Protein AF-A0A194PFH2-F1 (afdb_monomer_lite)

Secondary structure (DSSP, 8-state):
-PPSSHHHHHHHHHHHHHHHHHHHHHHHHHHTTHHHH---SS-HHHHHHHHHHHHHHHHHHHHHHHHHT-SS-HHHHHHHHHHHHHHHHHHHHHHHHHHHHHHHHHHHT-

Radius of gyration: 17.11 Å; chains: 1; bounding box: 47×17×51 Å

Organism: Papilio xuthus (NCBI:txid66420)

pLDDT: mean 81.04, std 10.99, range [45.38, 94.0]

Foldseek 3Di:
DDLFDNVLRVLLVVLVVLLVVVVVVVVCCVVVVVVVVPPDPDPPLVVVLVSLVVSLVSLVVSLVSLVVRCPPPPPPSVVSNVVSVVSNVVSVVVSVVSVVVVVVVVVVVD

Structure (mmCIF, N/CA/C/O backbone):
data_AF-A0A194PFH2-F1
#
_entry.id   AF-A0A194PFH2-F1
#
loop_
_atom_site.group_PDB
_atom_site.id
_atom_site.type_symbol
_atom_site.label_atom_id
_atom_site.label_alt_id
_atom_site.label_comp_id
_atom_site.label_asym_id
_atom_site.label_entity_id
_atom_site.label_seq_id
_atom_site.pdbx_PDB_ins_code
_atom_site.Cartn_x
_atom_site.Cartn_y
_atom_site.Cartn_z
_atom_site.occupancy
_atom_site.B_iso_or_equiv
_atom_site.auth_seq_id
_atom_site.auth_comp_id
_atom_site.auth_asym_id
_atom_site.auth_atom_id
_atom_site.pdbx_PDB_model_num
ATOM 1 N N . MET A 1 1 ? 21.645 1.302 -12.350 1.00 45.38 1 MET A N 1
ATOM 2 C CA . MET A 1 1 ? 20.459 0.708 -13.003 1.00 45.38 1 MET A CA 1
ATOM 3 C C . MET A 1 1 ? 19.290 1.645 -12.770 1.00 45.38 1 MET A C 1
ATOM 5 O O . MET A 1 1 ? 18.823 1.722 -11.645 1.00 45.38 1 MET A O 1
ATOM 9 N N . ALA A 1 2 ? 18.899 2.422 -13.777 1.00 47.91 2 ALA A N 1
ATOM 10 C CA . ALA A 1 2 ? 17.721 3.280 -13.701 1.00 47.91 2 ALA A CA 1
ATOM 11 C C . ALA A 1 2 ? 16.570 2.567 -14.424 1.00 47.91 2 ALA A C 1
ATOM 13 O O . ALA A 1 2 ? 16.717 2.228 -15.598 1.00 47.91 2 ALA A O 1
ATOM 14 N N . LEU A 1 3 ? 15.459 2.314 -13.724 1.00 53.69 3 LEU A N 1
ATOM 15 C CA . LEU A 1 3 ? 14.162 2.138 -14.382 1.00 53.69 3 LEU A CA 1
ATOM 16 C C . LEU A 1 3 ? 13.850 3.450 -15.120 1.00 53.69 3 LEU A C 1
ATOM 18 O O . LEU A 1 3 ? 14.240 4.514 -14.642 1.00 53.69 3 LEU A O 1
ATOM 22 N N . GLY A 1 4 ? 13.233 3.389 -16.299 1.00 64.69 4 GLY A N 1
ATOM 23 C CA . GLY A 1 4 ? 13.112 4.536 -17.211 1.00 64.69 4 GLY A CA 1
ATOM 24 C C . GLY A 1 4 ? 12.615 5.833 -16.548 1.00 64.69 4 GLY A C 1
ATOM 25 O O . GLY A 1 4 ? 11.802 5.800 -15.637 1.00 64.69 4 GLY A O 1
ATOM 26 N N . SER A 1 5 ? 13.101 6.979 -17.043 1.00 64.31 5 SER A N 1
ATOM 27 C CA . SER A 1 5 ? 12.978 8.336 -16.473 1.00 64.31 5 SER A CA 1
ATOM 28 C C . SER A 1 5 ? 13.325 8.431 -14.962 1.00 64.31 5 SER A C 1
ATOM 30 O O . SER A 1 5 ? 12.662 7.821 -14.123 1.00 64.31 5 SER A O 1
ATOM 32 N N . PRO A 1 6 ? 14.319 9.246 -14.553 1.00 70.12 6 PRO A N 1
ATOM 33 C CA . PRO A 1 6 ? 14.740 9.347 -13.145 1.00 70.12 6 PRO A CA 1
ATOM 34 C C . PRO A 1 6 ? 13.592 9.593 -12.150 1.00 70.12 6 PRO A C 1
ATOM 36 O O . PRO A 1 6 ? 13.621 9.120 -11.016 1.00 70.12 6 PRO A O 1
ATOM 39 N N . TRP A 1 7 ? 12.556 10.295 -12.601 1.00 77.56 7 TRP A N 1
ATOM 40 C CA . TRP A 1 7 ? 11.407 10.711 -11.806 1.00 77.56 7 TRP A CA 1
ATOM 41 C C . TRP A 1 7 ? 10.421 9.573 -11.514 1.00 77.56 7 TRP A C 1
ATOM 43 O O . TRP A 1 7 ? 9.936 9.468 -10.391 1.00 77.56 7 TRP A O 1
ATOM 53 N N . ALA A 1 8 ? 10.155 8.690 -12.482 1.00 78.12 8 ALA A N 1
ATOM 54 C CA . ALA A 1 8 ? 9.219 7.577 -12.302 1.00 78.12 8 ALA A CA 1
ATOM 55 C C . ALA A 1 8 ? 9.776 6.524 -11.340 1.00 78.12 8 ALA A C 1
ATOM 57 O O . ALA A 1 8 ? 9.081 6.076 -10.426 1.00 78.12 8 ALA A O 1
ATOM 58 N N . SER A 1 9 ? 11.060 6.185 -11.492 1.00 80.50 9 SER A N 1
ATOM 59 C CA . SER A 1 9 ? 11.741 5.276 -10.570 1.00 80.50 9 SER A CA 1
ATOM 60 C C . SER A 1 9 ? 11.820 5.846 -9.154 1.00 80.50 9 SER A C 1
ATOM 62 O O . SER A 1 9 ? 11.598 5.105 -8.199 1.00 80.50 9 SER A O 1
ATOM 64 N N . ALA A 1 10 ? 12.111 7.141 -9.001 1.00 85.19 10 ALA A N 1
ATOM 65 C CA . ALA A 1 10 ? 12.154 7.784 -7.688 1.00 85.19 10 ALA A CA 1
ATOM 66 C C . ALA A 1 10 ? 10.776 7.794 -7.011 1.00 85.19 10 ALA A C 1
ATOM 68 O O . ALA A 1 10 ? 10.677 7.467 -5.830 1.00 85.19 10 ALA A O 1
ATOM 69 N N . TRP A 1 11 ? 9.714 8.098 -7.765 1.00 86.00 11 TRP A N 1
ATOM 70 C CA . TRP A 1 11 ? 8.338 8.048 -7.269 1.00 86.00 11 TRP A CA 1
ATOM 71 C C . TRP A 1 11 ? 7.962 6.651 -6.768 1.00 86.00 11 TRP A C 1
ATOM 73 O O . TRP A 1 11 ? 7.474 6.502 -5.652 1.00 86.00 11 TRP A O 1
ATOM 83 N N . PHE A 1 12 ? 8.240 5.614 -7.558 1.00 86.38 12 PHE A N 1
ATOM 84 C CA . PHE A 1 12 ? 7.924 4.240 -7.174 1.00 86.38 12 PHE A CA 1
ATOM 85 C C . PHE A 1 12 ? 8.655 3.805 -5.898 1.00 86.38 12 PHE A C 1
ATOM 87 O O . PHE A 1 12 ? 8.041 3.236 -4.998 1.00 86.38 12 PHE A O 1
ATOM 94 N N . VAL A 1 13 ? 9.953 4.108 -5.789 1.00 88.75 13 VAL A N 1
ATOM 95 C CA . VAL A 1 13 ? 10.739 3.784 -4.588 1.00 88.75 13 VAL A CA 1
ATOM 96 C C . VAL A 1 13 ? 10.238 4.569 -3.376 1.00 88.75 13 VAL A C 1
ATOM 98 O O . VAL A 1 13 ? 10.144 4.005 -2.290 1.00 88.75 13 VAL A O 1
ATOM 101 N N . PHE A 1 14 ? 9.865 5.839 -3.548 1.00 90.19 14 PHE A N 1
ATOM 102 C CA . PHE A 1 14 ? 9.262 6.639 -2.484 1.00 90.19 14 PHE A CA 1
ATOM 103 C C . PHE A 1 14 ? 7.976 5.995 -1.947 1.00 90.19 14 PHE A C 1
ATOM 105 O O . PHE A 1 14 ? 7.847 5.804 -0.737 1.00 90.19 14 PHE A O 1
ATOM 112 N N . VAL A 1 15 ? 7.058 5.600 -2.834 1.00 91.88 15 VAL A N 1
ATOM 113 C CA . VAL A 1 15 ? 5.820 4.906 -2.446 1.00 91.88 15 VAL A CA 1
ATOM 114 C C . VAL A 1 15 ? 6.129 3.589 -1.729 1.00 91.88 15 VAL A C 1
ATOM 116 O O . VAL A 1 15 ? 5.571 3.328 -0.668 1.00 91.88 15 VAL A O 1
ATOM 119 N N . ALA A 1 16 ? 7.072 2.799 -2.247 1.00 90.19 16 ALA A N 1
ATOM 120 C CA . ALA A 1 16 ? 7.425 1.514 -1.650 1.00 90.19 16 ALA A CA 1
ATOM 121 C C . ALA A 1 16 ? 8.044 1.639 -0.249 1.00 90.19 16 ALA A C 1
ATOM 123 O O . ALA A 1 16 ? 7.696 0.891 0.663 1.00 90.19 16 ALA A O 1
ATOM 124 N N . VAL A 1 17 ? 8.950 2.599 -0.053 1.00 94.00 17 VAL A N 1
ATOM 125 C CA . VAL A 1 17 ? 9.603 2.820 1.245 1.00 94.00 17 VAL A CA 1
ATOM 126 C C . VAL A 1 17 ? 8.615 3.388 2.263 1.00 94.00 17 VAL A C 1
ATOM 128 O O . VAL A 1 17 ? 8.592 2.939 3.408 1.00 94.00 17 VAL A O 1
ATOM 131 N N . THR A 1 18 ? 7.773 4.344 1.866 1.00 92.50 18 THR A N 1
ATOM 132 C CA . THR A 1 18 ? 6.780 4.942 2.774 1.00 92.50 18 THR A CA 1
ATOM 133 C C . THR A 1 18 ? 5.712 3.942 3.209 1.00 92.50 18 THR A C 1
ATOM 135 O O . THR A 1 18 ? 5.374 3.909 4.396 1.00 92.50 18 THR A O 1
ATOM 138 N N . SER A 1 19 ? 5.239 3.077 2.303 1.00 90.81 19 SER A N 1
ATOM 139 C CA . SER A 1 19 ? 4.288 2.019 2.658 1.00 90.81 19 SER A CA 1
ATOM 140 C C . SER A 1 19 ? 4.924 0.968 3.565 1.00 90.81 19 SER A C 1
ATOM 142 O O . SER A 1 19 ? 4.316 0.503 4.527 1.00 90.81 19 SER A O 1
ATOM 144 N N . PHE A 1 20 ? 6.185 0.614 3.303 1.00 90.31 20 PHE A N 1
ATOM 145 C CA . PHE A 1 20 ? 6.920 -0.329 4.135 1.00 90.31 20 PHE A CA 1
ATOM 146 C C . PHE A 1 20 ? 7.079 0.196 5.565 1.00 90.31 20 PHE A C 1
ATOM 148 O O . PHE A 1 20 ? 6.748 -0.513 6.511 1.00 90.31 20 PHE A O 1
ATOM 155 N N . ILE A 1 21 ? 7.514 1.450 5.731 1.00 93.94 21 ILE A N 1
ATOM 156 C CA . ILE A 1 21 ? 7.657 2.079 7.052 1.00 93.94 21 ILE A CA 1
ATOM 157 C C . ILE A 1 21 ? 6.311 2.114 7.782 1.00 93.94 21 ILE A C 1
ATOM 159 O O . ILE A 1 21 ? 6.243 1.746 8.950 1.00 93.94 21 ILE A O 1
ATOM 163 N N . THR A 1 22 ? 5.238 2.512 7.101 1.00 91.25 22 THR A N 1
ATOM 164 C CA . THR A 1 22 ? 3.897 2.596 7.698 1.00 91.25 22 THR A CA 1
ATOM 165 C C . THR A 1 22 ? 3.380 1.219 8.124 1.00 91.25 22 THR A C 1
ATOM 167 O O . THR A 1 22 ? 2.923 1.056 9.254 1.00 91.25 22 THR A O 1
ATOM 170 N N . THR A 1 23 ? 3.538 0.195 7.284 1.00 89.69 23 THR A N 1
ATOM 171 C CA . THR A 1 23 ? 3.158 -1.190 7.617 1.00 89.69 23 THR A CA 1
ATOM 172 C C . THR A 1 23 ? 3.979 -1.734 8.796 1.00 89.69 23 THR A C 1
ATOM 174 O O . THR A 1 23 ? 3.459 -2.431 9.671 1.00 89.69 23 THR A O 1
ATOM 177 N N . LEU A 1 24 ? 5.265 -1.385 8.862 1.00 92.12 24 LEU A N 1
ATOM 178 C CA . LEU A 1 24 ? 6.159 -1.765 9.955 1.00 92.12 24 LEU A CA 1
ATOM 179 C C . LEU A 1 24 ? 5.749 -1.069 11.267 1.00 92.12 24 LEU A C 1
ATOM 181 O O . LEU A 1 24 ? 5.690 -1.711 12.316 1.00 92.12 24 LEU A O 1
ATOM 185 N N . MET A 1 25 ? 5.361 0.207 11.204 1.00 90.31 25 MET A N 1
ATOM 186 C CA . MET A 1 25 ? 4.794 0.935 12.344 1.00 90.31 25 MET A CA 1
ATOM 187 C C . MET A 1 25 ? 3.512 0.274 12.865 1.00 90.31 25 MET A C 1
ATOM 189 O O . MET A 1 25 ? 3.401 0.040 14.069 1.00 90.31 25 MET A O 1
ATOM 193 N N . TRP A 1 26 ? 2.577 -0.094 11.984 1.00 86.69 26 TRP A N 1
ATOM 194 C CA . TRP A 1 26 ? 1.365 -0.824 12.379 1.00 86.69 26 TRP A CA 1
ATOM 195 C C . TRP A 1 26 ? 1.685 -2.190 12.987 1.00 86.69 26 TRP A C 1
ATOM 197 O O . TRP A 1 26 ? 1.110 -2.556 14.011 1.00 86.69 26 TRP A O 1
ATOM 207 N N . SER A 1 27 ? 2.672 -2.904 12.441 1.00 88.00 27 SER A N 1
ATOM 208 C CA . SER A 1 27 ? 3.137 -4.176 13.009 1.00 88.00 27 SER A CA 1
ATOM 209 C C . SER A 1 27 ? 3.599 -4.016 14.462 1.00 88.00 27 SER A C 1
ATOM 211 O O . SER A 1 27 ? 3.237 -4.829 15.308 1.00 88.00 27 SER A O 1
ATOM 213 N N . PHE A 1 28 ? 4.328 -2.944 14.795 1.00 88.44 28 PHE A N 1
ATOM 214 C CA . PHE A 1 28 ? 4.698 -2.654 16.186 1.00 88.44 28 PHE A CA 1
ATOM 215 C C . PHE A 1 28 ? 3.496 -2.313 17.072 1.00 88.44 28 PHE A C 1
ATOM 217 O O . PHE A 1 28 ? 3.443 -2.773 18.213 1.00 88.44 28 PHE A O 1
ATOM 224 N N . VAL A 1 29 ? 2.524 -1.545 16.563 1.00 86.50 29 VAL A N 1
ATOM 225 C CA . VAL A 1 29 ? 1.282 -1.227 17.294 1.00 86.50 29 VAL A CA 1
ATOM 226 C C . VAL A 1 29 ? 0.534 -2.503 17.684 1.00 86.50 29 VAL A C 1
ATOM 228 O O . VAL A 1 29 ? 0.064 -2.610 18.820 1.00 86.50 29 VAL A O 1
ATOM 231 N N . TYR A 1 30 ? 0.482 -3.480 16.776 1.00 83.94 30 TYR A N 1
ATOM 232 C CA . TYR A 1 30 ? -0.121 -4.787 17.018 1.00 83.94 30 TYR A CA 1
ATOM 233 C C . TYR A 1 30 ? 0.706 -5.677 17.952 1.00 83.94 30 TYR A C 1
ATOM 235 O O . TYR A 1 30 ? 0.152 -6.220 18.903 1.00 83.94 30 TYR A O 1
ATOM 243 N N . LEU A 1 31 ? 2.019 -5.809 17.729 1.00 85.88 31 LEU A N 1
ATOM 244 C CA . LEU A 1 31 ? 2.894 -6.686 18.526 1.00 85.88 31 LEU A CA 1
ATOM 245 C C . LEU A 1 31 ? 3.007 -6.262 19.991 1.00 85.88 31 LEU A C 1
ATOM 247 O O . LEU A 1 31 ? 3.136 -7.106 20.873 1.00 85.88 31 LEU A O 1
ATOM 251 N N . LEU A 1 32 ? 2.980 -4.956 20.249 1.00 84.31 32 LEU A N 1
ATOM 252 C CA . LEU A 1 32 ? 3.063 -4.399 21.596 1.00 84.31 32 LEU A CA 1
ATOM 253 C C . LEU A 1 32 ? 1.679 -4.195 22.233 1.00 84.31 32 LEU A C 1
ATOM 255 O O . LEU A 1 32 ? 1.598 -3.615 23.315 1.00 84.31 32 LEU A O 1
ATOM 259 N N . SER A 1 33 ? 0.597 -4.618 21.563 1.00 79.75 33 SER A N 1
ATOM 260 C CA . SER A 1 33 ? -0.793 -4.363 21.965 1.00 79.75 33 SER A CA 1
ATOM 261 C C . SER A 1 33 ? -1.022 -2.910 22.415 1.00 79.75 33 SER A C 1
ATOM 263 O O . SER A 1 33 ? -1.748 -2.645 23.374 1.00 79.75 33 SER A O 1
ATOM 265 N N . ILE A 1 34 ? -0.414 -1.931 21.728 1.00 75.31 34 ILE A N 1
ATOM 266 C CA . ILE A 1 34 ? -0.470 -0.510 22.133 1.00 75.31 34 ILE A CA 1
ATOM 267 C C . ILE A 1 34 ? -1.915 -0.008 22.158 1.00 75.31 34 ILE A C 1
ATOM 269 O O . ILE A 1 34 ? -2.274 0.790 23.021 1.00 75.31 34 ILE A O 1
ATOM 273 N N . ARG A 1 35 ? -2.765 -0.542 21.274 1.00 68.56 35 ARG A N 1
ATOM 274 C CA . ARG A 1 35 ? -4.213 -0.284 21.258 1.00 68.56 35 ARG A CA 1
ATOM 275 C C . ARG A 1 35 ? -4.919 -0.605 22.588 1.00 68.56 35 ARG A C 1
ATOM 277 O O . ARG A 1 35 ? -5.930 0.010 22.899 1.00 68.56 35 ARG A O 1
ATOM 284 N N . GLU A 1 36 ? -4.403 -1.565 23.359 1.00 69.19 36 GLU A N 1
ATOM 285 C CA . GLU A 1 36 ? -4.951 -2.006 24.651 1.00 69.19 36 GLU A CA 1
ATOM 286 C C . GLU A 1 36 ? -4.239 -1.318 25.826 1.00 69.19 36 GLU A C 1
ATOM 288 O O . GLU A 1 36 ? -4.875 -0.975 26.825 1.00 69.19 36 GLU A O 1
ATOM 293 N N . ALA A 1 37 ? -2.930 -1.073 25.698 1.00 68.75 37 ALA A N 1
ATOM 294 C CA . ALA A 1 37 ? -2.119 -0.419 26.724 1.00 68.75 37 ALA A CA 1
ATOM 295 C C . ALA A 1 37 ? -2.361 1.100 26.812 1.00 68.75 37 ALA A C 1
ATOM 297 O O . ALA A 1 37 ? -2.284 1.679 27.898 1.00 68.75 37 ALA A O 1
ATOM 298 N N . LEU A 1 38 ? -2.670 1.756 25.687 1.00 67.56 38 LEU A N 1
ATOM 299 C CA . LEU A 1 38 ? -2.824 3.204 25.594 1.00 67.56 38 LEU A CA 1
ATOM 300 C C . LEU A 1 38 ? -4.290 3.577 25.326 1.00 67.56 38 LEU A C 1
ATOM 302 O O . LEU A 1 38 ? -4.767 3.573 24.192 1.00 67.56 38 LEU A O 1
ATOM 306 N N . LYS A 1 39 ? -5.011 3.944 26.393 1.00 62.44 39 LYS A N 1
ATOM 307 C CA . LYS A 1 39 ? -6.422 4.376 26.360 1.00 62.44 39 LYS A CA 1
ATOM 308 C C . LYS A 1 39 ? -6.578 5.803 25.813 1.00 62.44 39 LYS A C 1
ATOM 310 O O . LYS A 1 39 ? -7.062 6.692 26.509 1.00 62.44 39 LYS A O 1
ATOM 315 N N . LEU A 1 40 ? -6.131 6.045 24.583 1.00 70.88 40 LEU A N 1
ATOM 316 C CA . LEU A 1 40 ? -6.420 7.293 23.877 1.00 70.88 40 LEU A CA 1
ATOM 317 C C . LEU A 1 40 ? -7.829 7.231 23.262 1.00 70.88 40 LEU A C 1
ATOM 319 O O . LEU A 1 40 ? -8.206 6.178 22.746 1.00 70.88 40 LEU A O 1
ATOM 323 N N . PRO A 1 41 ? -8.598 8.337 23.254 1.00 69.25 41 PRO A N 1
ATOM 324 C CA . PRO A 1 41 ? -9.907 8.418 22.603 1.00 69.25 41 PRO A CA 1
ATOM 325 C C . PRO A 1 41 ? -9.760 8.541 21.074 1.00 69.25 41 PRO A C 1
ATOM 327 O O . PRO A 1 41 ? -10.261 9.477 20.456 1.00 69.25 41 PRO A O 1
ATOM 330 N N . ILE A 1 42 ? -9.009 7.627 20.458 1.00 71.75 42 ILE A N 1
ATOM 331 C CA . ILE A 1 42 ? -8.732 7.599 19.021 1.00 71.75 42 ILE A CA 1
ATOM 332 C C . ILE A 1 42 ? -9.282 6.289 18.457 1.00 71.75 42 ILE A C 1
ATOM 334 O O . ILE A 1 42 ? -9.030 5.212 18.994 1.00 71.75 42 ILE A O 1
ATOM 338 N N . ASN A 1 43 ? -10.008 6.375 17.342 1.00 77.88 43 ASN A N 1
ATOM 339 C CA . ASN A 1 43 ? -10.451 5.202 16.594 1.00 77.88 43 ASN A CA 1
ATOM 340 C C . ASN A 1 43 ? -9.263 4.583 15.848 1.00 77.88 43 ASN A C 1
ATOM 342 O O . ASN A 1 43 ? -9.015 4.913 14.690 1.00 77.88 43 ASN A O 1
ATOM 346 N N . TRP A 1 44 ? -8.542 3.675 16.508 1.00 78.38 44 TRP A N 1
ATOM 347 C CA . TRP A 1 44 ? -7.368 2.988 15.957 1.00 78.38 44 TRP A CA 1
ATOM 348 C C . TRP A 1 44 ? -7.636 2.343 14.589 1.00 78.38 44 TRP A C 1
ATOM 350 O O . TRP A 1 44 ? -6.851 2.535 13.666 1.00 78.38 44 TRP A O 1
ATOM 360 N N . VAL A 1 45 ? -8.795 1.694 14.433 1.00 82.12 45 VAL A N 1
ATOM 361 C CA . VAL A 1 45 ? -9.232 1.069 13.170 1.00 82.12 45 VAL A CA 1
ATOM 362 C C . VAL A 1 45 ? -9.413 2.097 12.048 1.00 82.12 45 VAL A C 1
ATOM 364 O O . VAL A 1 45 ? -9.077 1.832 10.899 1.00 82.12 45 VAL A O 1
ATOM 367 N N . LEU A 1 46 ? -9.926 3.292 12.359 1.00 80.12 46 LEU A N 1
ATOM 368 C CA . LEU A 1 46 ? -10.128 4.344 11.359 1.00 80.12 46 LEU A CA 1
ATOM 369 C C . LEU A 1 46 ? -8.796 4.980 10.947 1.00 80.12 46 LEU A C 1
ATOM 371 O O . LEU A 1 46 ? -8.591 5.250 9.766 1.00 80.12 46 LEU A O 1
ATOM 375 N N . SER A 1 47 ? -7.879 5.177 11.897 1.00 86.38 47 SER A N 1
ATOM 376 C CA . SER A 1 47 ? -6.523 5.651 11.602 1.00 86.38 47 SER A CA 1
ATOM 377 C C . SER A 1 47 ? -5.776 4.685 10.681 1.00 86.38 47 SER A C 1
ATOM 379 O O . SER A 1 47 ? -5.172 5.121 9.703 1.00 86.38 47 SER A O 1
ATOM 381 N N . GLU A 1 48 ? -5.864 3.381 10.948 1.00 87.56 48 GLU A N 1
ATOM 382 C CA . GLU A 1 48 ? -5.266 2.353 10.093 1.00 87.56 48 GLU A CA 1
ATOM 383 C C . GLU A 1 48 ? -5.896 2.334 8.706 1.00 87.56 48 GLU A C 1
ATOM 385 O O . GLU A 1 48 ? -5.187 2.403 7.705 1.00 87.56 48 GLU A O 1
ATOM 390 N N . LEU A 1 49 ? -7.229 2.360 8.638 1.00 87.50 49 LEU A N 1
ATOM 391 C CA . LEU A 1 49 ? -7.960 2.406 7.378 1.00 87.50 49 LEU A CA 1
ATOM 392 C C . LEU A 1 49 ? -7.520 3.583 6.504 1.00 87.50 49 LEU A C 1
ATOM 394 O O . LEU A 1 49 ? -7.330 3.405 5.299 1.00 87.50 49 LEU A O 1
ATOM 398 N N . ILE A 1 50 ? -7.346 4.775 7.083 1.00 89.25 50 ILE A N 1
ATOM 399 C CA . ILE A 1 50 ? -6.886 5.956 6.341 1.00 89.25 50 ILE A CA 1
ATOM 400 C C . ILE A 1 50 ? -5.481 5.718 5.784 1.00 89.25 50 ILE A C 1
ATOM 402 O O . ILE A 1 50 ? -5.263 5.940 4.592 1.00 89.25 50 ILE A O 1
ATOM 406 N N . SER A 1 51 ? -4.545 5.238 6.606 1.00 90.44 51 SER A N 1
ATOM 407 C CA . SER A 1 51 ? -3.176 4.949 6.167 1.00 90.44 51 SER A CA 1
ATOM 408 C C . SER A 1 51 ? -3.142 3.913 5.039 1.00 90.44 51 SER A C 1
ATOM 410 O O . SER A 1 51 ? -2.577 4.187 3.982 1.00 90.44 51 SER A O 1
ATOM 412 N N . THR A 1 52 ? -3.825 2.778 5.200 1.00 89.75 52 THR A N 1
ATOM 413 C CA . THR A 1 52 ? -3.884 1.700 4.196 1.00 89.75 52 THR A CA 1
ATOM 414 C C . THR A 1 52 ? -4.570 2.147 2.899 1.00 89.75 52 THR A C 1
ATOM 416 O O . THR A 1 52 ? -4.188 1.749 1.795 1.00 89.75 52 THR A O 1
ATOM 419 N N . SER A 1 53 ? -5.574 3.023 2.995 1.00 89.25 53 SER A N 1
ATOM 420 C CA . SER A 1 53 ? -6.250 3.588 1.818 1.00 89.25 53 SER A CA 1
ATOM 421 C C . SER A 1 53 ? -5.355 4.569 1.054 1.00 89.25 53 SER A C 1
ATOM 423 O O . SER A 1 53 ? -5.353 4.563 -0.178 1.00 89.25 53 SER A O 1
ATOM 425 N N . LEU A 1 54 ? -4.559 5.380 1.760 1.00 92.00 54 LEU A N 1
ATOM 426 C CA . LEU A 1 54 ? -3.565 6.259 1.136 1.00 92.00 54 LEU A CA 1
ATOM 427 C C . LEU A 1 54 ? -2.475 5.455 0.421 1.00 92.00 54 LEU A C 1
ATOM 429 O O . LEU A 1 54 ? -2.138 5.767 -0.719 1.00 92.00 54 LEU A O 1
ATOM 433 N N . GLU A 1 55 ? -1.976 4.386 1.044 1.00 90.94 55 GLU A N 1
ATOM 434 C CA . GLU A 1 55 ? -1.012 3.470 0.420 1.00 90.94 55 GLU A CA 1
ATOM 435 C C . GLU A 1 55 ? -1.581 2.843 -0.856 1.00 90.94 55 GLU A C 1
ATOM 437 O O . GLU A 1 55 ? -0.916 2.836 -1.893 1.00 90.94 55 GLU A O 1
ATOM 442 N N . THR A 1 56 ? -2.841 2.396 -0.817 1.00 90.94 56 THR A N 1
ATOM 443 C CA . THR A 1 56 ? -3.550 1.869 -1.994 1.00 90.94 56 THR A CA 1
ATOM 444 C C . THR A 1 56 ? -3.545 2.879 -3.144 1.00 90.94 56 THR A C 1
ATOM 446 O O . THR A 1 56 ? -3.214 2.534 -4.282 1.00 90.94 56 THR A O 1
ATOM 449 N N . PHE A 1 57 ? -3.882 4.138 -2.850 1.00 92.00 57 PHE A N 1
ATOM 450 C CA . PHE A 1 57 ? -3.930 5.208 -3.843 1.00 92.00 57 PHE A CA 1
ATOM 451 C C . PHE A 1 57 ? -2.543 5.534 -4.411 1.00 92.00 57 PHE A C 1
ATOM 453 O O . PHE A 1 57 ? -2.382 5.666 -5.626 1.00 92.00 57 PHE A O 1
ATOM 460 N N . PHE A 1 58 ? -1.516 5.601 -3.563 1.00 91.00 58 PHE A N 1
ATOM 461 C CA . PHE A 1 58 ? -0.150 5.850 -4.013 1.00 91.00 58 PHE A CA 1
ATOM 462 C C . PHE A 1 58 ? 0.404 4.715 -4.874 1.00 91.00 58 PHE A C 1
ATOM 464 O O . PHE A 1 58 ? 1.015 4.992 -5.909 1.00 91.00 58 PHE A O 1
ATOM 471 N N . TYR A 1 59 ? 0.142 3.453 -4.522 1.00 89.25 59 TYR A N 1
ATOM 472 C CA . TYR A 1 59 ? 0.528 2.318 -5.362 1.00 89.25 59 TYR A CA 1
ATOM 473 C C . TYR A 1 59 ? -0.213 2.299 -6.696 1.00 89.25 59 TYR A C 1
ATOM 475 O O . TYR A 1 59 ? 0.397 1.981 -7.716 1.00 89.25 59 TYR A O 1
ATOM 483 N N . LEU A 1 60 ? -1.490 2.699 -6.721 1.00 90.25 60 LEU A N 1
ATOM 484 C CA . LEU A 1 60 ? -2.249 2.822 -7.967 1.00 90.25 60 LEU A CA 1
ATOM 485 C C . LEU A 1 60 ? -1.602 3.849 -8.909 1.00 90.25 60 LEU A C 1
ATOM 487 O O . LEU A 1 60 ? -1.400 3.567 -10.090 1.00 90.25 60 LEU A O 1
ATOM 491 N N . ILE A 1 61 ? -1.219 5.017 -8.385 1.00 89.31 61 ILE A N 1
ATOM 492 C CA . ILE A 1 61 ? -0.508 6.040 -9.164 1.00 89.31 61 ILE A CA 1
ATOM 493 C C . ILE A 1 61 ? 0.857 5.513 -9.620 1.00 89.31 61 ILE A C 1
ATOM 495 O O . ILE A 1 61 ? 1.217 5.673 -10.784 1.00 89.31 61 ILE A O 1
ATOM 499 N N . ALA A 1 62 ? 1.617 4.867 -8.731 1.00 87.12 62 ALA A N 1
ATOM 500 C CA . ALA A 1 62 ? 2.929 4.310 -9.056 1.00 87.12 62 ALA A CA 1
ATOM 501 C C . ALA A 1 62 ? 2.856 3.259 -10.178 1.00 87.12 62 ALA A C 1
ATOM 503 O O . ALA A 1 62 ? 3.689 3.273 -11.086 1.00 87.12 62 ALA A O 1
ATOM 504 N N . PHE A 1 63 ? 1.827 2.406 -10.163 1.00 84.75 63 PHE A N 1
ATOM 505 C CA . PHE A 1 63 ? 1.529 1.467 -11.241 1.00 84.75 63 PHE A CA 1
ATOM 506 C C . PHE A 1 63 ? 1.282 2.189 -12.575 1.00 84.75 63 PHE A C 1
ATOM 508 O O . PHE A 1 63 ? 1.935 1.868 -13.569 1.00 84.75 63 PHE A O 1
ATOM 515 N N . ILE A 1 64 ? 0.395 3.191 -12.597 1.00 86.00 64 ILE A N 1
ATOM 516 C CA . ILE A 1 64 ? 0.063 3.944 -13.819 1.00 86.00 64 ILE A CA 1
ATOM 517 C C . ILE A 1 64 ? 1.308 4.642 -14.387 1.00 86.00 64 ILE A C 1
ATOM 519 O O . ILE A 1 64 ? 1.571 4.558 -15.585 1.00 86.00 64 ILE A O 1
ATOM 523 N N . VAL A 1 65 ? 2.107 5.292 -13.536 1.00 84.88 65 VAL A N 1
ATOM 524 C CA . VAL A 1 65 ? 3.335 6.003 -13.937 1.00 84.88 65 VAL A CA 1
ATOM 525 C C . VAL A 1 65 ? 4.385 5.047 -14.520 1.00 84.88 65 VAL A C 1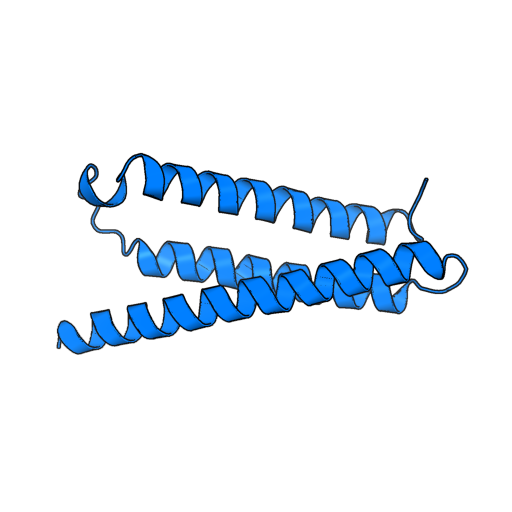
ATOM 527 O O . VAL A 1 65 ? 5.043 5.369 -15.510 1.00 84.88 65 VAL A O 1
ATOM 530 N N . MET A 1 66 ? 4.538 3.845 -13.959 1.00 82.12 66 MET A N 1
ATOM 531 C CA . MET A 1 66 ? 5.454 2.841 -14.516 1.00 82.12 66 MET A CA 1
ATOM 532 C C . MET A 1 66 ? 4.954 2.259 -15.843 1.00 82.12 66 MET A C 1
ATOM 534 O O . MET A 1 66 ? 5.752 1.959 -16.730 1.00 82.12 66 MET A O 1
ATOM 538 N N . PHE A 1 67 ? 3.636 2.155 -16.020 1.00 79.44 67 PHE A N 1
ATOM 539 C CA . PH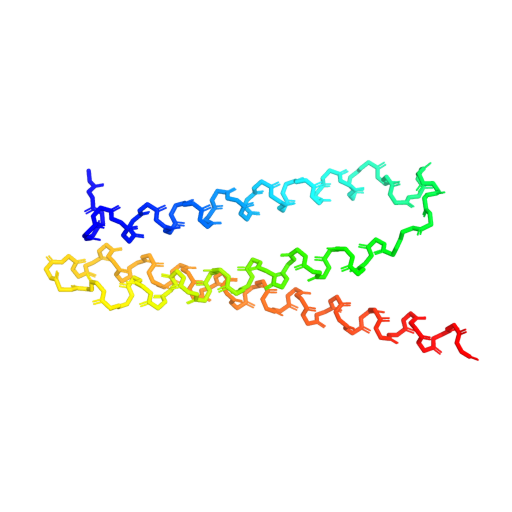E A 1 67 ? 3.043 1.678 -17.268 1.00 79.44 67 PHE A CA 1
ATOM 540 C C . PHE A 1 67 ? 3.207 2.681 -18.424 1.00 79.44 67 PHE A C 1
ATOM 542 O O . PHE A 1 67 ? 3.467 2.283 -19.558 1.00 79.44 67 PHE A O 1
ATOM 549 N N . THR A 1 68 ? 3.118 3.988 -18.155 1.00 78.50 68 THR A N 1
ATOM 550 C CA . THR A 1 68 ? 3.272 5.035 -19.187 1.00 78.50 68 THR A CA 1
ATOM 551 C C . THR A 1 68 ? 4.723 5.285 -19.600 1.00 78.50 68 THR A C 1
ATOM 553 O O . THR A 1 68 ? 4.973 5.845 -20.665 1.00 78.50 68 THR A O 1
ATOM 556 N N . THR A 1 69 ? 5.691 4.840 -18.798 1.00 72.56 69 THR A N 1
ATOM 557 C CA . THR A 1 69 ? 7.132 5.059 -19.018 1.00 72.56 69 THR A CA 1
ATOM 5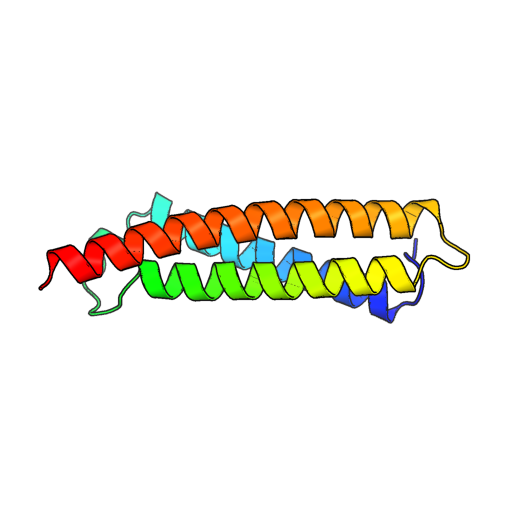58 C C . THR A 1 69 ? 7.830 3.858 -19.660 1.00 72.56 69 THR A C 1
ATOM 560 O O . THR A 1 69 ? 9.055 3.766 -19.652 1.00 72.56 69 THR A O 1
ATOM 563 N N . VAL A 1 70 ? 7.078 2.917 -20.240 1.00 67.62 70 VAL A N 1
ATOM 564 C CA . VAL A 1 70 ? 7.604 1.643 -20.767 1.00 67.62 70 VAL A CA 1
ATOM 565 C C . VAL A 1 70 ? 8.516 1.787 -21.999 1.00 67.62 70 VAL A C 1
ATOM 567 O O . VAL A 1 70 ? 9.215 0.841 -22.365 1.00 67.62 70 VAL A O 1
ATOM 570 N N . THR A 1 71 ? 8.543 2.955 -22.644 1.00 60.28 71 THR A N 1
ATOM 571 C CA . THR A 1 71 ? 9.294 3.176 -23.884 1.00 60.28 71 THR A CA 1
ATOM 572 C C . THR A 1 71 ? 10.811 3.103 -23.642 1.00 60.28 71 THR A C 1
ATOM 574 O O . THR A 1 71 ? 11.396 3.890 -22.905 1.00 60.28 71 THR A O 1
ATOM 577 N N . GLY A 1 72 ? 11.472 2.112 -24.252 1.00 58.50 72 GLY A N 1
ATOM 578 C CA . GLY A 1 72 ? 12.935 1.942 -24.232 1.00 58.50 72 GLY A CA 1
ATOM 579 C C . GLY A 1 72 ? 13.500 1.052 -23.113 1.00 58.50 72 GLY A C 1
ATOM 580 O O . GLY A 1 72 ? 14.553 0.451 -23.304 1.00 58.50 72 GLY A O 1
ATOM 581 N N . HIS A 1 73 ? 12.785 0.874 -21.995 1.00 62.16 73 HIS A N 1
ATOM 582 C CA . HIS A 1 73 ? 13.188 0.013 -20.866 1.00 62.16 73 HIS A CA 1
ATOM 583 C C . HIS A 1 73 ? 12.087 -0.991 -20.482 1.00 62.16 73 HIS A C 1
ATOM 585 O O . HIS A 1 73 ? 11.653 -1.072 -19.331 1.00 62.16 73 HIS A O 1
ATOM 591 N N . TYR A 1 74 ? 11.649 -1.778 -21.469 1.00 63.44 74 TYR A N 1
ATOM 592 C CA . TYR A 1 74 ? 10.476 -2.653 -21.387 1.00 63.44 74 TYR A CA 1
ATOM 593 C C . TYR A 1 74 ? 10.479 -3.612 -20.186 1.00 63.44 74 TYR A C 1
ATOM 595 O O . TYR A 1 74 ? 9.510 -3.652 -19.438 1.00 63.44 74 TYR A O 1
ATOM 603 N N . ALA A 1 75 ? 11.559 -4.361 -19.946 1.00 66.75 75 ALA A N 1
ATOM 604 C CA . ALA A 1 75 ? 11.549 -5.405 -18.914 1.00 66.75 75 ALA A CA 1
ATOM 605 C C . ALA A 1 75 ? 11.468 -4.843 -17.481 1.00 66.75 75 ALA A C 1
ATOM 607 O O . ALA A 1 75 ? 10.711 -5.342 -16.652 1.00 66.75 75 ALA A O 1
ATOM 608 N N . SER A 1 76 ? 12.231 -3.786 -17.191 1.00 70.75 76 SER A N 1
ATOM 609 C CA . SER A 1 76 ? 12.346 -3.256 -15.828 1.00 70.75 76 SER A CA 1
ATOM 610 C C . SER A 1 76 ? 11.106 -2.464 -15.412 1.00 70.75 76 SER A C 1
ATOM 612 O O . SER A 1 76 ? 10.639 -2.602 -14.284 1.00 70.75 76 SER A O 1
ATOM 614 N N . ASN A 1 77 ? 10.544 -1.674 -16.329 1.00 74.56 77 ASN A N 1
ATOM 615 C CA . ASN A 1 77 ? 9.376 -0.843 -16.042 1.00 74.56 77 ASN A CA 1
ATOM 616 C C . ASN A 1 77 ? 8.099 -1.689 -15.952 1.00 74.56 77 ASN A C 1
ATOM 618 O O . ASN A 1 77 ? 7.267 -1.442 -15.082 1.00 74.56 77 ASN A O 1
ATOM 622 N N . VAL A 1 78 ? 7.983 -2.749 -16.764 1.00 78.00 78 VAL A N 1
ATOM 623 C CA . VAL A 1 78 ? 6.878 -3.715 -16.646 1.00 78.00 78 VAL A CA 1
ATOM 624 C C . VAL A 1 78 ? 6.943 -4.465 -15.316 1.00 78.00 78 VAL A C 1
ATOM 626 O O . VAL A 1 78 ? 5.918 -4.592 -14.654 1.00 78.00 78 VAL A O 1
ATOM 629 N N . ALA A 1 79 ? 8.126 -4.909 -14.876 1.00 81.62 79 ALA A N 1
ATOM 630 C CA . ALA A 1 79 ? 8.267 -5.587 -13.586 1.00 81.62 79 ALA A CA 1
ATOM 631 C C . ALA A 1 79 ? 7.832 -4.694 -12.407 1.00 81.62 79 ALA A C 1
ATOM 633 O O . ALA A 1 79 ? 7.089 -5.146 -11.536 1.00 81.62 79 ALA A O 1
ATOM 634 N N . ALA A 1 80 ? 8.226 -3.414 -12.406 1.00 81.25 80 ALA A N 1
ATOM 635 C CA . 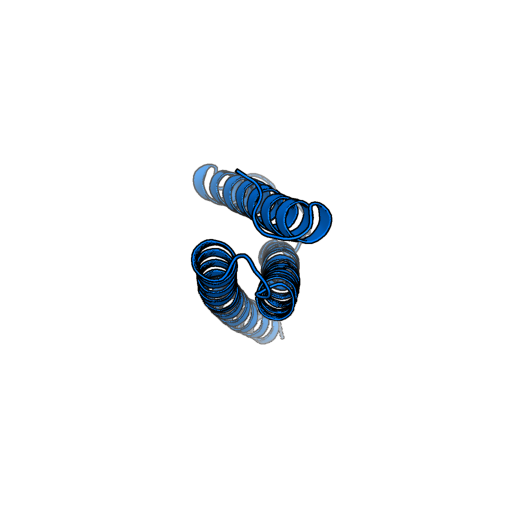ALA A 1 80 ? 7.771 -2.463 -11.391 1.00 81.25 80 ALA A CA 1
ATOM 636 C C . ALA A 1 80 ? 6.270 -2.168 -11.487 1.00 81.25 80 ALA A C 1
ATOM 638 O O . ALA A 1 80 ? 5.600 -2.121 -10.459 1.00 81.25 80 ALA A O 1
ATOM 639 N N . ALA A 1 81 ? 5.713 -2.030 -12.693 1.00 82.44 81 ALA A N 1
ATOM 640 C CA . ALA A 1 81 ? 4.274 -1.845 -12.872 1.00 82.44 81 ALA A CA 1
ATOM 641 C C . ALA A 1 81 ? 3.482 -3.033 -12.296 1.00 82.44 81 ALA A C 1
ATOM 643 O O . ALA A 1 81 ? 2.547 -2.838 -11.521 1.00 82.44 81 ALA A O 1
ATOM 644 N N . VAL A 1 82 ? 3.893 -4.266 -12.602 1.00 86.75 82 VAL A N 1
ATOM 645 C CA . VAL A 1 82 ? 3.260 -5.484 -12.073 1.00 86.75 82 VAL A CA 1
ATOM 646 C C . VAL A 1 82 ? 3.381 -5.554 -10.548 1.00 86.75 82 VAL A C 1
ATOM 648 O O . VAL A 1 82 ? 2.396 -5.838 -9.869 1.00 86.75 82 VAL A O 1
ATOM 651 N N . PHE A 1 83 ? 4.548 -5.231 -9.985 1.00 87.62 83 PHE A N 1
ATOM 652 C CA . PHE A 1 83 ? 4.716 -5.148 -8.531 1.00 87.62 83 PHE A CA 1
ATOM 653 C C . PHE A 1 83 ? 3.785 -4.106 -7.899 1.00 87.62 83 PHE A C 1
ATOM 655 O O . PHE A 1 83 ? 3.140 -4.386 -6.887 1.00 87.62 83 PHE A O 1
ATOM 662 N N . GLY A 1 84 ? 3.686 -2.918 -8.503 1.00 84.81 84 GLY A N 1
ATOM 663 C CA . GLY A 1 84 ? 2.771 -1.867 -8.064 1.00 84.81 84 GLY A CA 1
ATOM 664 C C . GLY A 1 84 ? 1.319 -2.338 -8.081 1.00 84.81 84 GLY A C 1
ATOM 665 O O . GLY A 1 84 ? 0.615 -2.152 -7.097 1.00 84.81 84 GLY A O 1
ATOM 666 N N . MET A 1 85 ? 0.904 -3.040 -9.139 1.00 89.38 85 MET A N 1
ATOM 667 C CA . MET A 1 85 ? -0.443 -3.602 -9.269 1.00 89.38 85 MET A CA 1
ATOM 668 C C . MET A 1 85 ? -0.769 -4.605 -8.156 1.00 89.38 85 MET A C 1
ATOM 670 O O . MET A 1 85 ? -1.829 -4.508 -7.538 1.00 89.38 85 MET A O 1
ATOM 674 N N . PHE A 1 86 ? 0.133 -5.549 -7.868 1.00 92.19 86 PHE A N 1
ATOM 675 C CA . PHE A 1 86 ? -0.078 -6.507 -6.779 1.00 92.19 86 PHE A CA 1
ATOM 676 C C . PHE A 1 86 ? -0.196 -5.814 -5.421 1.00 92.19 86 PHE A C 1
ATOM 678 O O . PHE A 1 86 ? -1.071 -6.170 -4.633 1.00 92.19 86 PHE A O 1
ATOM 685 N N . ASN A 1 87 ? 0.629 -4.795 -5.166 1.00 89.50 87 ASN A N 1
ATOM 686 C CA . ASN A 1 87 ? 0.536 -4.014 -3.936 1.00 89.50 87 ASN A CA 1
ATOM 687 C C . ASN A 1 87 ? -0.778 -3.234 -3.866 1.00 89.50 87 ASN A C 1
ATOM 689 O O . ASN A 1 87 ? -1.453 -3.300 -2.845 1.00 89.50 87 ASN A O 1
ATOM 693 N N . THR A 1 88 ? -1.211 -2.575 -4.946 1.00 91.44 88 THR A N 1
ATOM 694 C CA . THR A 1 88 ? -2.520 -1.908 -4.985 1.00 91.44 88 THR A CA 1
ATOM 695 C C . THR A 1 88 ? -3.644 -2.868 -4.612 1.00 91.44 88 THR A C 1
ATOM 697 O O . THR A 1 88 ? -4.485 -2.516 -3.793 1.00 91.44 88 THR A O 1
ATOM 700 N N . LEU A 1 89 ? -3.659 -4.081 -5.171 1.00 92.38 89 LEU A N 1
ATOM 701 C CA . LEU A 1 89 ? -4.690 -5.074 -4.859 1.00 92.38 89 LEU A CA 1
ATOM 702 C C . LEU A 1 89 ? -4.616 -5.554 -3.405 1.00 92.38 89 LEU A C 1
ATOM 704 O O . LEU A 1 89 ? -5.654 -5.674 -2.757 1.00 92.38 89 LEU A O 1
ATOM 708 N N . ALA A 1 90 ? -3.412 -5.799 -2.886 1.00 90.88 90 ALA A N 1
ATOM 709 C CA . ALA A 1 90 ? -3.214 -6.218 -1.502 1.00 90.88 90 ALA A CA 1
ATOM 710 C C . ALA A 1 90 ? -3.685 -5.139 -0.514 1.00 90.88 90 ALA A C 1
ATOM 712 O O . ALA A 1 90 ? -4.509 -5.419 0.355 1.00 90.88 90 ALA A O 1
ATOM 713 N N . TYR A 1 91 ? -3.237 -3.893 -0.688 1.00 89.06 91 TYR A N 1
ATOM 714 C CA . TYR A 1 91 ? -3.644 -2.773 0.161 1.00 89.06 91 TYR A CA 1
ATOM 715 C C . TYR A 1 91 ? -5.138 -2.443 0.002 1.00 89.06 91 TYR A C 1
ATOM 717 O O . TYR A 1 91 ? -5.805 -2.162 0.999 1.00 89.06 91 TYR A O 1
ATOM 725 N N . ALA A 1 92 ? -5.708 -2.578 -1.202 1.00 89.06 92 ALA A N 1
ATOM 726 C CA . ALA A 1 92 ? -7.146 -2.418 -1.422 1.00 89.06 92 ALA A CA 1
ATOM 727 C C . ALA A 1 92 ? -7.965 -3.481 -0.676 1.00 89.06 92 ALA A C 1
ATOM 729 O O . ALA A 1 92 ? -8.978 -3.153 -0.057 1.00 89.06 92 ALA A O 1
ATOM 730 N N . ALA A 1 93 ? -7.531 -4.745 -0.702 1.00 91.62 93 ALA A N 1
ATOM 731 C CA . ALA A 1 93 ? -8.179 -5.817 0.046 1.00 91.62 93 ALA A CA 1
ATOM 732 C C . ALA A 1 93 ? -8.105 -5.562 1.560 1.00 91.62 93 ALA A C 1
ATOM 734 O O . ALA A 1 93 ? -9.124 -5.667 2.243 1.00 91.62 93 ALA A O 1
ATOM 735 N N . SER A 1 94 ? -6.938 -5.156 2.070 1.00 86.56 94 SER A N 1
ATOM 736 C CA . SER A 1 94 ? -6.755 -4.786 3.478 1.00 86.56 94 SER A CA 1
ATOM 737 C C . SER A 1 94 ? -7.662 -3.622 3.887 1.00 86.56 94 SER A C 1
ATOM 739 O O . SER A 1 94 ? -8.392 -3.728 4.870 1.00 86.56 94 SER A O 1
ATOM 741 N N . SER A 1 95 ? -7.700 -2.546 3.093 1.00 87.44 95 SER A N 1
ATOM 742 C CA . SER A 1 95 ? -8.585 -1.398 3.334 1.00 87.44 95 SER A CA 1
ATOM 743 C C . SER A 1 95 ? -10.063 -1.808 3.323 1.00 87.44 95 SER A C 1
ATOM 745 O O . SER A 1 95 ? -10.831 -1.393 4.190 1.00 87.44 95 SER A O 1
ATOM 747 N N . PHE A 1 96 ? -10.473 -2.695 2.410 1.00 87.62 96 PHE A N 1
ATOM 748 C CA . PHE A 1 96 ? -11.849 -3.190 2.357 1.00 87.62 96 PHE A CA 1
ATOM 749 C C . PHE A 1 96 ? -12.240 -4.012 3.595 1.00 87.62 96 PHE A C 1
ATOM 751 O O . PHE A 1 96 ? -13.355 -3.868 4.106 1.00 87.62 96 PHE A O 1
ATOM 758 N N . LEU A 1 97 ? -11.339 -4.862 4.096 1.00 89.00 97 LEU A N 1
ATOM 759 C CA . LEU A 1 97 ? -11.566 -5.620 5.329 1.00 89.00 97 LEU A CA 1
ATOM 760 C C . LEU A 1 97 ? -11.702 -4.681 6.535 1.00 89.00 97 LEU A C 1
ATOM 762 O O . LEU A 1 97 ? -12.691 -4.778 7.264 1.00 89.00 97 LEU A O 1
ATOM 766 N N . LEU A 1 98 ? -10.789 -3.716 6.670 1.00 85.94 98 LEU A N 1
ATOM 767 C CA . LEU A 1 98 ? -10.835 -2.696 7.722 1.00 85.94 98 LEU A CA 1
ATOM 768 C C . LEU A 1 98 ? -12.101 -1.835 7.632 1.00 85.94 98 LEU A C 1
ATOM 770 O O . LEU A 1 98 ? -12.703 -1.495 8.648 1.00 85.94 98 LEU A O 1
ATOM 774 N N . PHE A 1 99 ? -12.567 -1.516 6.423 1.00 85.56 99 PHE A N 1
ATOM 775 C CA . PHE A 1 99 ? -13.804 -0.762 6.221 1.00 85.56 99 PHE A CA 1
ATOM 776 C C . PHE A 1 99 ? -15.034 -1.533 6.696 1.00 85.56 99 PHE A C 1
ATOM 778 O O . PHE A 1 99 ? -15.922 -0.961 7.335 1.00 85.56 99 PHE A O 1
ATOM 785 N N . LYS A 1 100 ? -15.094 -2.840 6.419 1.00 86.81 100 LYS A N 1
ATOM 786 C CA . LYS A 1 100 ? -16.169 -3.700 6.928 1.00 86.81 100 LYS A CA 1
ATOM 787 C C . LYS A 1 100 ? -16.157 -3.766 8.452 1.00 86.81 100 LYS A C 1
ATOM 789 O O . LYS A 1 100 ? -17.223 -3.665 9.054 1.00 86.81 100 LYS A O 1
ATOM 794 N N . GLU A 1 101 ? -14.982 -3.906 9.056 1.00 85.56 101 GLU A N 1
ATOM 795 C CA . GLU A 1 101 ? -14.826 -3.926 10.512 1.00 85.56 101 GLU A CA 1
ATOM 796 C C . GLU A 1 101 ? -15.240 -2.592 11.142 1.00 85.56 101 GLU A C 1
ATOM 798 O O . GLU A 1 101 ? -16.032 -2.568 12.084 1.00 85.56 101 GLU A O 1
ATOM 803 N N . HIS A 1 102 ? -14.803 -1.471 10.562 1.00 82.25 102 HIS A N 1
ATOM 804 C CA . HIS A 1 102 ? -15.201 -0.143 11.012 1.00 82.25 102 HIS A CA 1
ATOM 805 C C . HIS A 1 102 ? -16.723 0.045 10.950 1.00 82.25 102 HIS A C 1
ATOM 807 O O . HIS A 1 102 ? -17.334 0.480 11.923 1.00 82.25 102 HIS A O 1
ATOM 813 N N . LYS A 1 103 ? -17.363 -0.347 9.840 1.00 82.88 103 LYS A N 1
ATOM 814 C CA . LYS A 1 103 ? -18.826 -0.288 9.712 1.00 82.88 103 LYS A CA 1
ATOM 815 C C . LYS A 1 103 ? -19.553 -1.175 10.723 1.00 82.88 103 LYS A C 1
ATOM 817 O O . LYS A 1 103 ? -20.587 -0.759 11.235 1.00 82.88 103 LYS A O 1
ATOM 822 N N . ALA A 1 104 ? -19.044 -2.377 10.993 1.00 80.12 104 ALA A N 1
ATOM 823 C CA . ALA A 1 104 ? -19.621 -3.273 11.992 1.00 80.12 104 ALA A CA 1
ATOM 824 C C . ALA A 1 104 ? -19.505 -2.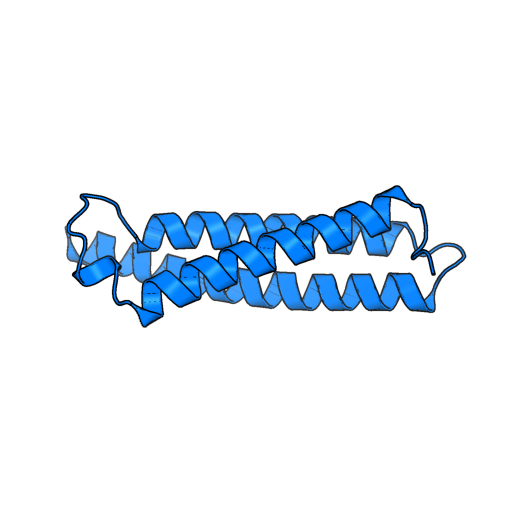689 13.410 1.00 80.12 104 ALA A C 1
ATOM 826 O O . ALA A 1 104 ? -20.465 -2.744 14.170 1.00 80.12 104 ALA A O 1
ATOM 827 N N . SER A 1 105 ? -18.367 -2.067 13.732 1.00 76.06 105 SER A N 1
ATOM 828 C CA . SER A 1 105 ? -18.141 -1.372 15.005 1.00 76.06 105 SER A CA 1
ATOM 829 C C . SER A 1 105 ? -19.094 -0.186 15.195 1.00 76.06 105 SER A C 1
ATOM 831 O O . SER A 1 105 ? -19.733 -0.068 16.238 1.00 76.06 105 SER A O 1
ATOM 833 N N . VAL A 1 106 ? -19.276 0.643 14.160 1.00 76.69 106 VAL A N 1
ATOM 834 C CA . VAL A 1 106 ? -20.227 1.768 14.194 1.00 76.69 106 VAL A CA 1
ATOM 835 C C . VAL A 1 106 ? -21.671 1.281 14.359 1.00 76.69 106 VAL A C 1
ATOM 837 O O . VAL A 1 106 ? -22.415 1.861 15.141 1.00 76.69 106 VAL A O 1
ATOM 840 N N . ALA A 1 107 ? -22.063 0.206 13.668 1.00 72.12 107 ALA A N 1
ATOM 841 C CA . ALA A 1 107 ? -23.406 -0.367 13.778 1.00 72.12 107 ALA A CA 1
ATOM 842 C C . ALA A 1 107 ? -23.679 -1.038 15.138 1.00 72.12 107 ALA A C 1
ATOM 844 O O . ALA A 1 107 ? -24.823 -1.089 15.568 1.00 72.12 107 ALA A O 1
ATOM 845 N N . ALA A 1 108 ? -22.655 -1.558 15.820 1.00 64.56 108 ALA A N 1
ATOM 846 C CA . ALA A 1 108 ? -22.794 -2.120 17.165 1.00 64.56 108 ALA A CA 1
ATOM 847 C C . ALA A 1 108 ? -22.909 -1.046 18.266 1.00 64.56 108 ALA A C 1
ATOM 849 O O . ALA A 1 108 ? -23.289 -1.364 19.390 1.00 64.56 108 ALA A O 1
ATOM 850 N N . ALA A 1 109 ? -22.554 0.205 17.959 1.00 58.88 109 ALA A N 1
ATOM 851 C CA . ALA A 1 109 ? -22.591 1.334 18.887 1.00 58.88 109 ALA A CA 1
ATOM 852 C C . ALA A 1 109 ? -23.890 2.168 18.811 1.00 58.88 109 ALA A C 1
ATOM 854 O O . ALA A 1 109 ? -24.043 3.100 19.603 1.00 58.88 109 ALA A O 1
ATOM 855 N N . SER A 1 110 ? -24.790 1.862 17.866 1.00 51.19 110 SER A N 1
ATOM 856 C CA . SER A 1 110 ? -26.125 2.470 17.705 1.00 51.19 110 SER A CA 1
ATOM 857 C C . SER A 1 110 ? -27.218 1.622 18.337 1.00 51.19 110 SER A C 1
ATOM 859 O O . SER A 1 110 ? -28.108 2.208 18.987 1.00 51.19 110 SER A O 1
#

Sequence (110 aa):
MALGSPWASAWFVFVAVTSFITTLMWSFVYLLSIREALKLPINWVLSELISTSLETFFYLIAFIVMFTTVTGHYASNVAAAVFGMFNTLAYAASSFLLFKEHKASVAAAS

InterPro domains:
  IPR008253 Marvel domain [PF01284] (10-97)
  IPR008253 Marvel domain [PS51225] (1-103)
  IPR050578 MARVEL domain-containing and chemokine-like factor proteins [P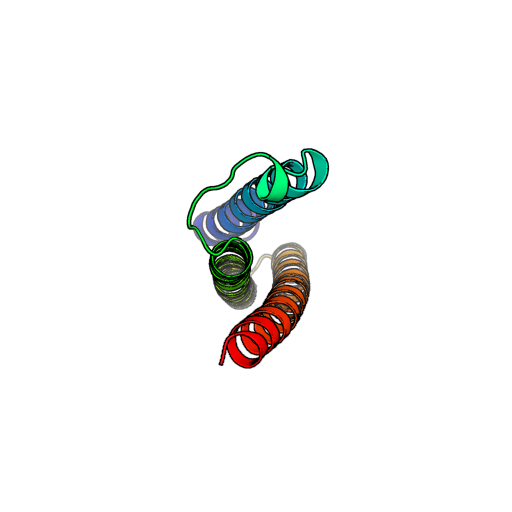THR22776] (8-104)